Protein AF-A0A8S2XUZ3-F1 (afdb_monomer)

Secondary structure (DSSP, 8-state):
-HHHHHTTPPPPPGGGTTS-HHHHHHHHHTT---TTTT-HHHHHHHHHHHHHHHHHHHTT-

Radius of gyration: 12.43 Å; Cα contacts (8 Å, |Δi|>4): 29; chains: 1; bounding box: 27×28×26 Å

Organism: NCBI:txid392030

Sequence (61 aa):
MARFVAEGKRIPRRGEIGLQSEEIVQFEELGYVMSGSRHRRMEAVRLRKENQIYSADEKRA

Foldseek 3Di:
DLVCVVVVADDADPQCVVPDSVVVVVCVVVVHDDPQPPPPVSVVVVVVVVVVVVVVVVVVD

InterPro domains:
  IPR009269 NF-kappa-B-activating protein, C-terminal [PF06047] (1-61)
  IPR040466 NF-kappa-B-activating protein [PTHR13087] (1-61)

Mean predicted aligned error: 6.62 Å

pLDDT: mean 78.54, std 9.85, range [53.72, 91.5]

Structure (mmCIF, N/CA/C/O backbone):
data_AF-A0A8S2XUZ3-F1
#
_entry.id   AF-A0A8S2XUZ3-F1
#
loop_
_atom_site.group_PDB
_atom_site.id
_atom_site.type_symbol
_atom_site.label_atom_id
_atom_site.label_alt_id
_atom_site.label_comp_id
_atom_site.label_asym_id
_atom_site.label_entity_id
_atom_site.label_seq_id
_atom_site.pdbx_PDB_ins_code
_atom_site.Cartn_x
_atom_site.Cartn_y
_atom_site.Cartn_z
_atom_site.occupancy
_atom_site.B_iso_or_equiv
_atom_site.auth_seq_id
_atom_site.auth_comp_id
_atom_site.auth_asym_id
_atom_site.auth_atom_id
_atom_site.pdbx_PDB_model_num
ATOM 1 N N . MET A 1 1 ? 12.192 -9.919 -0.819 1.00 57.72 1 MET A N 1
ATOM 2 C CA . MET A 1 1 ? 11.140 -9.601 -1.812 1.00 57.72 1 MET A CA 1
ATOM 3 C C . MET A 1 1 ? 10.792 -10.785 -2.706 1.00 57.72 1 MET A C 1
ATOM 5 O O . MET A 1 1 ? 9.617 -11.104 -2.741 1.00 57.72 1 MET A O 1
ATOM 9 N N . ALA A 1 2 ? 11.759 -11.470 -3.335 1.00 57.72 2 ALA A N 1
ATOM 10 C CA . ALA A 1 2 ? 11.506 -12.596 -4.257 1.00 57.72 2 ALA A CA 1
ATOM 11 C C . ALA A 1 2 ? 10.564 -13.693 -3.709 1.00 57.72 2 ALA A C 1
ATOM 13 O O . ALA A 1 2 ? 9.753 -14.239 -4.444 1.00 57.72 2 ALA A O 1
ATOM 14 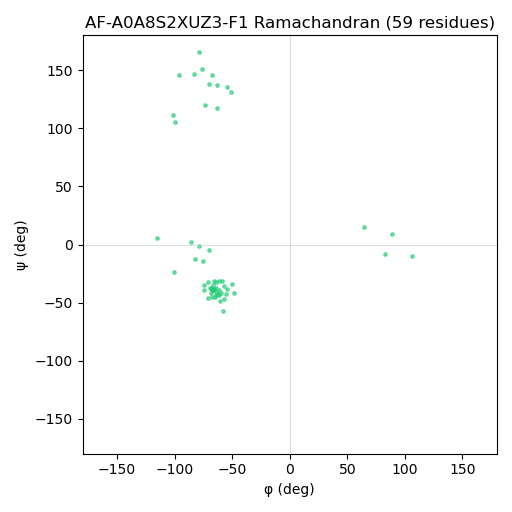N N . ARG A 1 3 ? 10.603 -13.965 -2.396 1.00 61.00 3 ARG A N 1
ATOM 15 C CA . ARG A 1 3 ? 9.700 -14.931 -1.752 1.00 61.00 3 ARG A CA 1
ATOM 16 C C . ARG A 1 3 ? 8.225 -14.499 -1.763 1.00 61.00 3 ARG A C 1
ATOM 18 O O . ARG A 1 3 ? 7.363 -15.330 -1.993 1.00 61.00 3 ARG A O 1
ATOM 25 N N . PHE A 1 4 ? 7.935 -13.210 -1.567 1.00 63.28 4 PHE A N 1
ATOM 26 C CA . PHE A 1 4 ? 6.557 -12.699 -1.595 1.00 63.28 4 PHE A CA 1
ATOM 27 C C . PHE A 1 4 ? 5.978 -12.739 -3.010 1.00 63.28 4 PHE A C 1
ATOM 29 O O . PHE A 1 4 ? 4.819 -13.090 -3.180 1.00 63.28 4 PHE A O 1
ATOM 36 N N . VAL A 1 5 ? 6.806 -12.445 -4.018 1.00 65.19 5 VAL A N 1
ATOM 37 C CA . VAL A 1 5 ? 6.406 -12.496 -5.431 1.00 65.19 5 VAL A CA 1
ATOM 38 C C . VAL A 1 5 ? 6.140 -13.937 -5.868 1.00 65.19 5 VAL A C 1
ATOM 40 O O . VAL A 1 5 ? 5.098 -14.204 -6.458 1.00 65.19 5 VAL A O 1
ATOM 43 N N . ALA A 1 6 ? 7.018 -14.877 -5.503 1.00 66.00 6 ALA A N 1
ATOM 44 C CA . ALA A 1 6 ? 6.831 -16.301 -5.790 1.00 66.00 6 ALA A CA 1
ATOM 45 C C . ALA A 1 6 ? 5.606 -16.909 -5.079 1.00 66.00 6 ALA A C 1
ATOM 47 O O . ALA A 1 6 ? 4.959 -17.798 -5.621 1.00 66.00 6 ALA A O 1
ATOM 48 N N . GLU A 1 7 ? 5.270 -16.420 -3.882 1.00 69.81 7 GLU A N 1
ATOM 49 C CA . GLU A 1 7 ? 4.092 -16.854 -3.117 1.00 69.81 7 GLU A CA 1
ATOM 50 C C . GLU A 1 7 ? 2.803 -16.098 -3.513 1.00 69.81 7 GLU A C 1
ATOM 52 O O . GLU A 1 7 ? 1.759 -16.318 -2.903 1.00 69.81 7 GLU A O 1
ATOM 57 N N . GLY A 1 8 ? 2.851 -15.194 -4.504 1.00 68.38 8 GLY A N 1
ATOM 58 C CA . GLY A 1 8 ? 1.700 -14.380 -4.926 1.00 68.38 8 GLY A CA 1
ATOM 59 C C . GLY A 1 8 ? 1.198 -13.412 -3.848 1.00 68.38 8 GLY A C 1
ATOM 60 O O . GLY A 1 8 ? 0.088 -12.886 -3.934 1.00 68.38 8 GLY A O 1
ATOM 61 N N . LYS A 1 9 ? 2.004 -13.181 -2.810 1.00 73.81 9 LYS A N 1
ATOM 62 C CA . LYS A 1 9 ? 1.662 -12.328 -1.679 1.00 73.81 9 LYS A CA 1
ATOM 63 C C . LYS A 1 9 ? 1.940 -10.872 -2.013 1.00 73.81 9 LYS A C 1
ATOM 65 O O . LYS A 1 9 ? 2.912 -10.527 -2.686 1.00 73.81 9 LYS A O 1
ATOM 70 N N . ARG A 1 10 ? 1.104 -9.997 -1.457 1.00 74.06 10 ARG A N 1
ATOM 71 C CA . ARG A 1 10 ? 1.290 -8.547 -1.516 1.00 74.06 10 ARG A CA 1
ATOM 72 C C . ARG A 1 10 ? 2.703 -8.165 -1.072 1.00 74.06 10 ARG A C 1
ATOM 74 O O . ARG A 1 10 ? 3.135 -8.558 0.014 1.00 74.06 10 ARG A O 1
ATOM 81 N N . ILE A 1 11 ? 3.373 -7.334 -1.869 1.00 77.88 11 ILE A N 1
ATOM 82 C CA . ILE A 1 11 ? 4.681 -6.768 -1.532 1.00 77.88 11 ILE A CA 1
ATOM 83 C C . ILE A 1 11 ? 4.492 -5.679 -0.454 1.00 77.88 11 ILE A C 1
ATOM 85 O O . ILE A 1 11 ? 3.806 -4.687 -0.719 1.00 77.88 11 ILE A O 1
ATOM 89 N N . PRO A 1 12 ? 5.099 -5.810 0.743 1.00 76.50 12 PRO A N 1
ATOM 90 C CA . PRO A 1 12 ? 4.959 -4.808 1.799 1.00 76.50 12 PRO A CA 1
ATOM 91 C C . PRO A 1 12 ? 5.540 -3.447 1.395 1.00 76.50 12 PRO A C 1
ATOM 93 O O . PRO A 1 12 ? 6.641 -3.352 0.839 1.00 76.50 12 PRO A O 1
ATOM 96 N N . ARG A 1 13 ? 4.825 -2.364 1.709 1.00 81.00 13 ARG A N 1
ATOM 97 C CA . ARG A 1 13 ? 5.308 -0.985 1.544 1.00 81.00 13 ARG A CA 1
ATOM 98 C C . ARG A 1 13 ? 6.245 -0.600 2.685 1.00 81.00 13 ARG A C 1
ATOM 100 O O . ARG A 1 13 ? 6.263 -1.213 3.743 1.00 81.00 13 ARG A O 1
ATOM 107 N N . ARG A 1 14 ? 6.985 0.503 2.521 1.00 80.56 14 ARG A N 1
ATOM 108 C CA . ARG A 1 14 ? 7.928 0.998 3.546 1.00 80.56 14 ARG A CA 1
ATOM 109 C C . ARG A 1 14 ? 7.284 1.218 4.925 1.00 80.56 14 ARG A C 1
ATOM 111 O O . ARG A 1 14 ? 7.925 0.941 5.927 1.00 80.56 14 ARG A O 1
ATO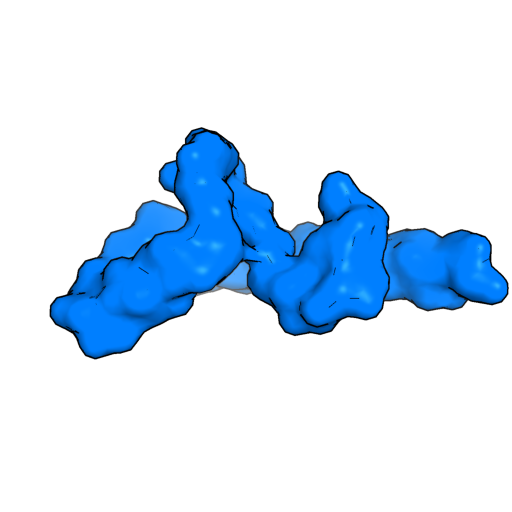M 118 N N . GLY A 1 15 ? 6.045 1.712 4.972 1.00 76.44 15 GLY A N 1
ATOM 119 C CA . GLY A 1 15 ? 5.294 1.898 6.224 1.00 76.44 15 GLY A CA 1
ATOM 120 C C . GLY A 1 15 ? 4.678 0.615 6.790 1.00 76.44 15 GLY A C 1
ATOM 121 O O . GLY A 1 15 ? 4.034 0.666 7.825 1.00 76.44 15 GLY A O 1
ATOM 122 N N . GLU A 1 16 ? 4.857 -0.507 6.098 1.00 82.69 16 GLU A N 1
ATOM 123 C CA . GLU A 1 16 ? 4.331 -1.831 6.440 1.00 82.69 16 GLU A CA 1
ATOM 124 C C . GLU A 1 16 ? 5.470 -2.812 6.747 1.00 82.69 16 GLU A C 1
ATOM 126 O O . GLU A 1 16 ? 5.238 -4.000 6.944 1.00 82.69 16 GLU A O 1
ATOM 131 N N . ILE A 1 17 ? 6.720 -2.329 6.772 1.00 79.75 17 ILE A N 1
ATOM 132 C CA . ILE A 1 17 ? 7.880 -3.136 7.149 1.00 79.75 17 ILE A CA 1
ATOM 133 C C . ILE A 1 17 ? 7.699 -3.553 8.609 1.00 79.75 17 ILE A C 1
ATOM 135 O O . ILE A 1 17 ? 7.671 -2.704 9.496 1.00 79.75 17 ILE A O 1
ATOM 139 N N . GLY A 1 18 ? 7.593 -4.861 8.836 1.00 82.12 18 GLY A N 1
ATOM 140 C CA . GLY A 1 18 ? 7.340 -5.445 10.154 1.00 82.12 18 GLY A CA 1
ATOM 141 C C . GLY A 1 18 ? 5.920 -5.983 10.340 1.00 82.12 18 GLY A C 1
ATOM 142 O O . GLY A 1 18 ? 5.698 -6.690 11.314 1.00 82.12 18 GLY A O 1
ATOM 143 N N . LEU A 1 19 ? 5.002 -5.711 9.406 1.00 83.94 19 LEU A N 1
ATOM 144 C CA . LEU A 1 19 ? 3.692 -6.362 9.332 1.00 83.94 19 LEU A CA 1
ATOM 145 C C . LEU A 1 19 ? 3.737 -7.533 8.348 1.00 83.94 19 LEU A C 1
ATOM 147 O O . LEU A 1 19 ? 4.425 -7.472 7.322 1.00 83.94 19 LEU A O 1
ATOM 151 N N . GLN A 1 20 ? 2.985 -8.587 8.646 1.00 85.12 20 GLN A N 1
ATOM 152 C CA . GLN A 1 20 ? 2.752 -9.682 7.713 1.00 85.12 20 GLN A CA 1
ATOM 153 C C . GLN A 1 20 ? 1.743 -9.264 6.640 1.00 85.12 20 GLN A C 1
ATOM 155 O O . GLN A 1 20 ? 0.859 -8.435 6.868 1.00 85.12 20 GLN A O 1
ATOM 160 N N . SER A 1 21 ? 1.862 -9.849 5.447 1.00 81.50 21 SER A N 1
ATOM 161 C CA . SER A 1 21 ? 0.969 -9.546 4.323 1.00 81.50 21 SER A CA 1
ATOM 162 C C . SER A 1 21 ? -0.500 -9.801 4.676 1.00 81.50 21 SER A C 1
ATOM 164 O O . SER A 1 21 ? -1.368 -9.045 4.248 1.00 81.50 21 SER A O 1
ATOM 166 N N . GLU A 1 22 ? -0.769 -10.828 5.481 1.00 84.50 22 GLU A N 1
ATOM 167 C CA . GLU A 1 22 ? -2.105 -11.200 5.942 1.00 84.50 22 GLU A CA 1
ATOM 168 C C . GLU A 1 22 ? -2.700 -10.147 6.894 1.00 84.50 22 GLU A C 1
ATOM 170 O O . GLU A 1 22 ? -3.876 -9.810 6.780 1.00 84.50 22 GLU A O 1
ATOM 175 N N . GLU A 1 23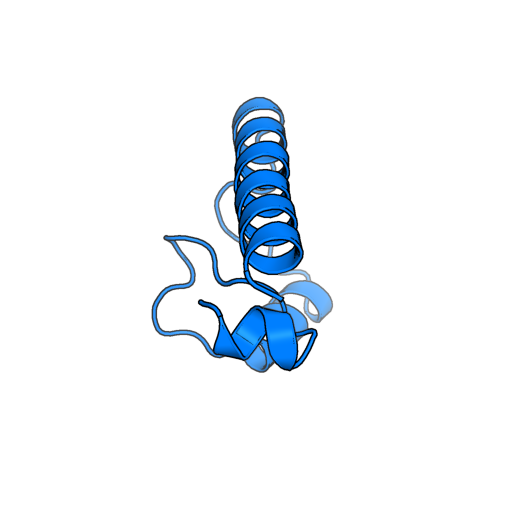 ? -1.88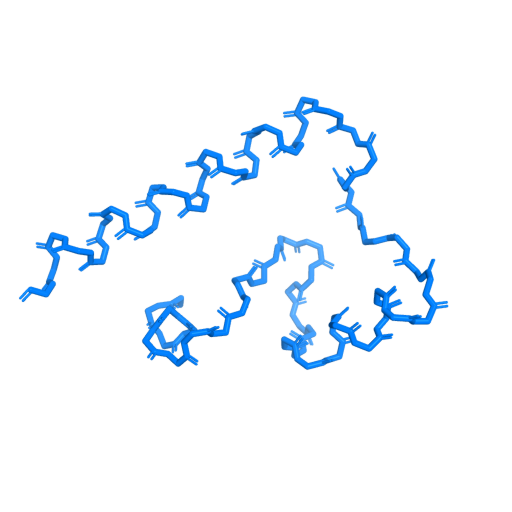5 -9.563 7.776 1.00 87.19 23 GLU A N 1
ATOM 176 C CA . GLU A 1 23 ? -2.315 -8.501 8.698 1.00 87.19 23 GLU A CA 1
ATOM 177 C C . GLU A 1 23 ? -2.693 -7.226 7.936 1.00 87.19 23 GLU A C 1
ATOM 179 O O . GLU A 1 23 ? -3.686 -6.575 8.248 1.00 87.19 23 GLU A O 1
ATOM 184 N N . ILE A 1 24 ? -1.940 -6.887 6.885 1.00 84.88 24 ILE A N 1
ATOM 185 C CA . ILE A 1 24 ? -2.222 -5.717 6.041 1.00 84.88 24 ILE A CA 1
ATOM 186 C C . ILE A 1 24 ? -3.582 -5.856 5.346 1.00 84.88 24 ILE A C 1
ATOM 188 O O . ILE A 1 24 ? -4.335 -4.886 5.284 1.00 84.88 24 ILE A O 1
ATOM 192 N N . VAL A 1 25 ? -3.899 -7.049 4.831 1.00 85.31 25 VAL A N 1
ATOM 193 C CA . VAL A 1 25 ? -5.198 -7.320 4.194 1.00 85.31 25 VAL A CA 1
ATOM 194 C C . VAL A 1 25 ? -6.326 -7.204 5.217 1.00 85.31 25 VAL A C 1
ATOM 196 O O . VAL A 1 25 ? -7.301 -6.509 4.952 1.00 85.31 25 VAL A O 1
ATOM 199 N N . GLN A 1 26 ? -6.154 -7.778 6.412 1.00 90.06 26 GLN A N 1
ATOM 200 C CA . GLN A 1 26 ? -7.139 -7.657 7.492 1.00 90.06 26 GLN A CA 1
ATOM 201 C C . GLN A 1 26 ? -7.382 -6.197 7.892 1.00 90.06 26 GLN A C 1
ATOM 203 O O . GLN A 1 26 ? -8.524 -5.788 8.083 1.00 90.06 26 GLN A O 1
ATOM 208 N N . PHE A 1 27 ? -6.332 -5.377 7.986 1.00 88.50 27 PHE A N 1
ATOM 209 C CA . PHE A 1 27 ? -6.498 -3.955 8.283 1.00 88.50 27 PHE A CA 1
ATOM 210 C C . PHE A 1 27 ? -7.266 -3.219 7.180 1.00 88.50 27 PHE A C 1
ATOM 212 O O . PHE A 1 27 ? -8.135 -2.405 7.491 1.00 88.50 27 PHE A O 1
ATOM 219 N N . GLU A 1 28 ? -7.002 -3.512 5.908 1.00 85.25 28 GLU A N 1
ATOM 220 C CA . GLU A 1 28 ? -7.755 -2.912 4.800 1.00 85.25 28 GLU A CA 1
ATOM 221 C C . GLU A 1 28 ? -9.225 -3.370 4.774 1.00 85.25 28 GLU A C 1
ATOM 223 O O . GLU A 1 28 ? -10.104 -2.538 4.547 1.00 85.25 28 GLU A O 1
ATOM 228 N N . GLU A 1 29 ? -9.515 -4.638 5.087 1.00 88.81 29 GLU A N 1
ATOM 229 C CA . GLU A 1 29 ? -10.884 -5.169 5.223 1.00 88.81 29 GLU A CA 1
ATOM 230 C C . GLU A 1 29 ? -11.658 -4.516 6.375 1.00 88.81 29 GLU A C 1
ATOM 232 O O . GLU A 1 29 ? -12.841 -4.203 6.239 1.00 88.81 29 GLU A O 1
ATOM 237 N N . LEU A 1 30 ? -10.979 -4.235 7.489 1.00 91.50 30 LEU A N 1
ATOM 238 C CA . LEU A 1 30 ? -11.533 -3.489 8.623 1.00 91.50 30 LEU A CA 1
ATOM 239 C C . LEU A 1 30 ? -11.751 -1.994 8.311 1.00 91.50 30 LEU A C 1
ATOM 241 O O . LEU A 1 30 ? -12.296 -1.263 9.139 1.00 91.50 30 LEU A O 1
ATOM 245 N N . GLY A 1 31 ? -11.341 -1.524 7.129 1.00 88.56 31 GLY A N 1
ATOM 246 C CA . GLY A 1 31 ? -11.506 -0.143 6.681 1.00 88.56 31 GLY A CA 1
ATOM 247 C C . GLY A 1 31 ? -10.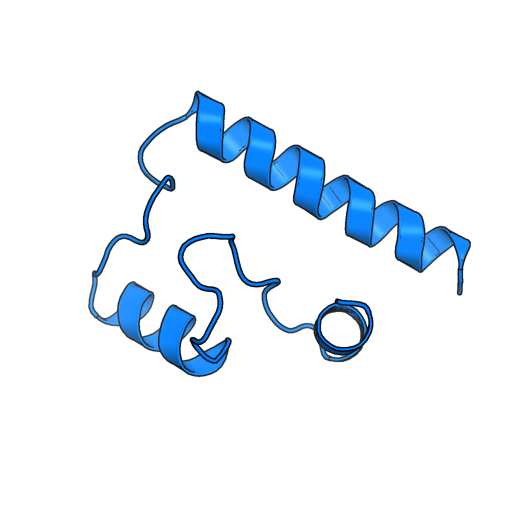354 0.787 7.06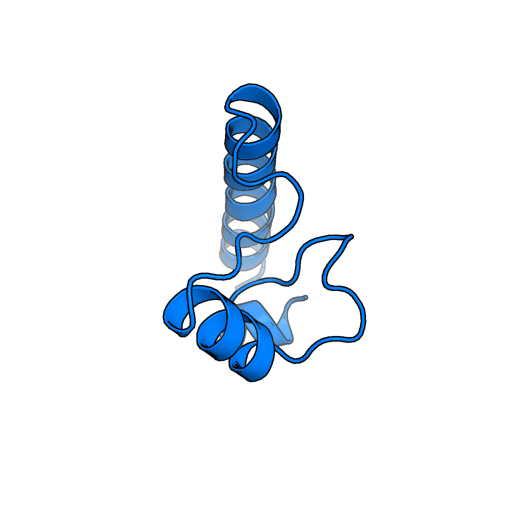6 1.00 88.56 31 GLY A C 1
ATOM 248 O O . GLY A 1 31 ? -10.453 2.004 6.862 1.00 88.56 31 GLY A O 1
ATOM 249 N N . TYR A 1 32 ? -9.245 0.255 7.593 1.00 88.06 32 TYR A N 1
ATOM 250 C CA . TYR A 1 32 ? -8.039 1.051 7.787 1.00 88.06 32 TYR A CA 1
ATOM 251 C C . TYR A 1 32 ? -7.410 1.394 6.440 1.00 88.06 32 TYR A C 1
ATOM 253 O O . TYR A 1 32 ? -7.288 0.585 5.524 1.00 88.06 32 TYR A O 1
ATOM 261 N N . VAL A 1 33 ? -6.964 2.640 6.333 1.00 84.25 33 VAL A N 1
ATOM 262 C CA . VAL A 1 33 ? -6.283 3.136 5.146 1.00 84.25 33 VAL A CA 1
ATOM 263 C C . VAL A 1 33 ? -4.795 3.164 5.420 1.00 84.25 33 VAL A C 1
ATOM 265 O O . VAL A 1 33 ? -4.294 3.986 6.186 1.00 84.25 33 VAL A O 1
ATOM 268 N N . MET A 1 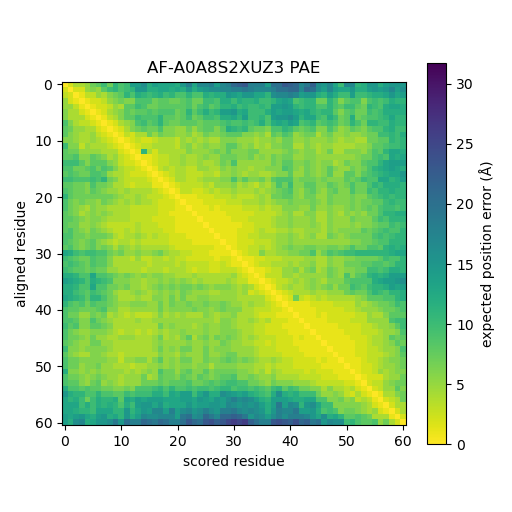34 ? -4.074 2.293 4.735 1.00 85.00 34 MET A N 1
ATOM 269 C CA . MET A 1 34 ? -2.630 2.205 4.871 1.00 85.00 34 MET A CA 1
ATOM 270 C C . MET A 1 34 ? -1.923 3.454 4.332 1.00 85.00 34 MET A C 1
ATOM 272 O O . MET A 1 34 ? -2.332 4.049 3.329 1.00 85.00 34 MET A O 1
ATOM 276 N N . SER A 1 35 ? -0.816 3.836 4.966 1.00 82.25 35 SER A N 1
ATOM 277 C CA . SER A 1 35 ? -0.104 5.080 4.655 1.00 82.25 35 SER A CA 1
ATOM 278 C C . SER A 1 35 ? 0.275 5.205 3.168 1.00 82.25 35 SER A C 1
ATOM 280 O O . SER A 1 35 ? 0.739 4.260 2.524 1.00 82.25 35 SER A O 1
ATOM 282 N N . GLY A 1 36 ? 0.046 6.395 2.604 1.00 78.06 36 GLY A N 1
ATOM 283 C CA . GLY A 1 36 ? 0.376 6.730 1.215 1.00 78.06 36 GLY A CA 1
ATOM 284 C C . GLY A 1 36 ? -0.643 6.294 0.155 1.00 78.06 36 GLY A C 1
ATOM 285 O O . GLY A 1 36 ? -0.510 6.725 -0.988 1.00 78.06 36 GLY A O 1
ATOM 286 N N . SER A 1 37 ? -1.674 5.515 0.505 1.00 79.44 37 SER A N 1
ATOM 287 C CA . SER A 1 37 ? -2.705 5.066 -0.454 1.00 79.44 37 SER A CA 1
ATOM 288 C C . SER A 1 37 ? -3.650 6.184 -0.919 1.00 79.44 37 SER A C 1
ATOM 290 O O . SER A 1 37 ? -4.044 6.204 -2.074 1.00 79.44 37 SER A O 1
ATOM 292 N N . ARG A 1 38 ? -3.952 7.189 -0.083 1.00 84.56 38 ARG A N 1
ATOM 293 C CA . ARG A 1 38 ? -4.834 8.318 -0.474 1.00 84.56 38 ARG A CA 1
ATOM 294 C C . ARG A 1 38 ? -4.185 9.347 -1.401 1.00 84.56 38 ARG A C 1
ATOM 296 O O . ARG A 1 38 ? -4.874 10.204 -1.952 1.00 84.56 38 ARG A O 1
ATOM 303 N N . HIS A 1 39 ? -2.863 9.327 -1.555 1.00 90.19 39 HIS A N 1
ATOM 304 C CA . HIS A 1 39 ? -2.158 10.345 -2.326 1.00 90.19 39 HIS A CA 1
ATOM 305 C C . HIS A 1 39 ? -1.840 9.834 -3.731 1.00 90.19 39 HIS A C 1
ATOM 307 O O . HIS A 1 39 ? -0.888 9.081 -3.924 1.00 90.19 39 HIS A O 1
ATOM 313 N N . ARG A 1 40 ? -2.590 10.318 -4.730 1.00 87.25 40 ARG A N 1
ATOM 314 C CA . ARG A 1 40 ? -2.513 9.859 -6.132 1.00 87.25 40 ARG A CA 1
ATOM 315 C C . ARG A 1 40 ? -1.090 9.786 -6.698 1.00 87.25 40 ARG A C 1
ATOM 317 O O . ARG A 1 40 ? -0.745 8.830 -7.382 1.00 87.25 40 ARG A O 1
ATOM 324 N N . ARG A 1 41 ? -0.236 10.779 -6.407 1.00 88.19 41 ARG A N 1
ATOM 325 C CA . ARG A 1 41 ? 1.163 10.778 -6.879 1.00 88.19 41 ARG A CA 1
ATOM 326 C C . ARG A 1 41 ? 1.995 9.682 -6.214 1.00 88.19 41 ARG A C 1
ATOM 328 O O . ARG A 1 41 ? 2.786 9.032 -6.887 1.00 88.19 41 ARG A O 1
ATOM 335 N N . MET A 1 42 ? 1.820 9.473 -4.908 1.00 85.44 42 MET A N 1
ATOM 336 C CA . MET A 1 42 ? 2.515 8.401 -4.188 1.00 85.44 42 MET A CA 1
ATOM 337 C C . MET A 1 42 ? 2.028 7.027 -4.643 1.00 85.44 42 MET A C 1
ATOM 339 O O . MET A 1 42 ? 2.846 6.132 -4.836 1.00 85.44 42 MET A O 1
ATOM 343 N N . GLU A 1 43 ? 0.729 6.879 -4.886 1.00 84.12 43 GLU A N 1
ATOM 344 C CA . GLU A 1 43 ? 0.157 5.642 -5.401 1.00 84.12 43 GLU A CA 1
ATOM 345 C C . GLU A 1 43 ? 0.659 5.303 -6.812 1.00 84.12 43 GLU A C 1
ATOM 347 O O . GLU A 1 43 ? 1.074 4.174 -7.058 1.00 84.12 43 GLU A O 1
ATOM 352 N N . ALA A 1 44 ? 0.734 6.279 -7.719 1.00 86.56 44 ALA A N 1
ATOM 353 C CA . ALA A 1 44 ? 1.305 6.060 -9.049 1.00 86.56 44 ALA A CA 1
ATOM 354 C C . ALA A 1 44 ? 2.786 5.635 -8.987 1.00 86.56 44 ALA A C 1
ATOM 356 O O . ALA A 1 44 ? 3.228 4.762 -9.736 1.00 86.56 44 ALA A O 1
ATOM 357 N N . VAL A 1 45 ? 3.565 6.225 -8.070 1.00 86.88 45 VAL A N 1
ATOM 358 C CA . VAL A 1 45 ? 4.963 5.827 -7.835 1.00 86.88 45 VAL A CA 1
ATOM 359 C C . VAL A 1 45 ? 5.046 4.423 -7.234 1.00 86.88 45 VAL A C 1
ATOM 361 O O . VAL A 1 45 ? 5.937 3.665 -7.616 1.00 86.88 45 VAL A O 1
ATOM 364 N N . ARG A 1 46 ? 4.124 4.058 -6.333 1.00 84.44 46 ARG A N 1
ATOM 365 C CA . ARG A 1 46 ? 4.011 2.702 -5.778 1.00 84.44 46 ARG A CA 1
ATOM 366 C C . ARG A 1 46 ? 3.804 1.687 -6.894 1.00 84.44 46 ARG A C 1
ATOM 368 O O . ARG A 1 46 ? 4.651 0.817 -7.043 1.00 84.44 46 ARG A O 1
ATOM 375 N N . LEU A 1 47 ? 2.756 1.855 -7.702 1.00 84.94 47 LEU A N 1
ATOM 376 C CA . LEU A 1 47 ? 2.430 0.941 -8.802 1.00 84.94 47 LEU A CA 1
ATOM 377 C C . LEU A 1 47 ? 3.610 0.782 -9.767 1.00 84.94 47 LEU A C 1
ATOM 379 O O . LEU A 1 47 ? 3.964 -0.327 -10.151 1.00 84.94 47 LEU A O 1
ATOM 383 N N . ARG A 1 48 ? 4.296 1.884 -10.099 1.00 87.56 48 ARG A N 1
ATOM 384 C CA . ARG A 1 48 ? 5.492 1.834 -10.951 1.00 87.56 48 ARG A CA 1
ATOM 385 C C . ARG A 1 48 ? 6.622 1.007 -10.328 1.00 87.56 48 ARG A C 1
ATOM 387 O O . ARG A 1 48 ? 7.266 0.247 -11.042 1.00 87.56 48 ARG A O 1
ATOM 394 N N . LYS A 1 49 ? 6.889 1.169 -9.029 1.00 84.38 49 LYS A N 1
ATOM 395 C CA . LYS A 1 49 ? 7.923 0.397 -8.320 1.00 84.38 49 LYS A CA 1
ATOM 396 C C . LYS A 1 49 ? 7.548 -1.077 -8.184 1.00 84.38 49 LYS A C 1
ATOM 398 O O . LYS A 1 49 ? 8.421 -1.922 -8.317 1.00 84.38 49 LYS A O 1
ATOM 403 N N . GLU A 1 50 ? 6.274 -1.372 -7.957 1.00 80.88 50 GLU A N 1
ATOM 404 C CA . GLU A 1 50 ? 5.745 -2.739 -7.912 1.00 80.88 50 GLU A CA 1
ATOM 405 C C . GLU A 1 50 ? 5.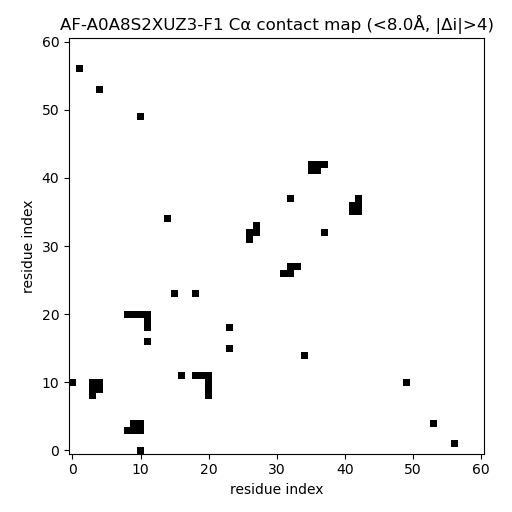965 -3.439 -9.262 1.00 80.88 50 GLU A C 1
ATOM 407 O O . GLU A 1 50 ? 6.602 -4.487 -9.323 1.00 80.88 50 GLU A O 1
ATOM 412 N N . ASN A 1 51 ? 5.599 -2.775 -10.363 1.00 82.75 51 ASN A N 1
ATOM 413 C CA . ASN A 1 51 ? 5.811 -3.274 -11.726 1.00 82.75 51 ASN A CA 1
ATOM 414 C C . ASN A 1 51 ? 7.293 -3.490 -12.077 1.00 82.75 51 ASN A C 1
ATOM 416 O O . ASN A 1 51 ? 7.616 -4.389 -12.849 1.00 82.75 51 ASN A O 1
ATOM 420 N N . GLN A 1 52 ? 8.212 -2.693 -11.519 1.00 82.31 52 GLN A N 1
ATOM 421 C CA . GLN A 1 52 ? 9.652 -2.910 -11.709 1.00 82.31 52 GLN A CA 1
ATOM 422 C C . GLN A 1 52 ? 10.137 -4.204 -11.054 1.00 82.31 52 GLN A C 1
ATOM 424 O O . GLN A 1 52 ? 11.035 -4.844 -11.591 1.00 82.31 52 GLN A O 1
ATOM 429 N N . ILE A 1 53 ? 9.558 -4.584 -9.914 1.00 77.75 53 ILE A N 1
ATOM 430 C CA . ILE A 1 53 ? 9.906 -5.831 -9.228 1.00 77.75 53 ILE A CA 1
ATOM 431 C C . ILE A 1 53 ? 9.370 -7.017 -10.029 1.00 77.75 53 ILE A C 1
ATOM 433 O O . ILE A 1 53 ? 10.141 -7.926 -10.314 1.00 77.75 53 ILE A O 1
ATOM 437 N N . TYR A 1 54 ? 8.112 -6.956 -10.482 1.00 73.50 54 TYR A N 1
ATOM 438 C CA . TYR A 1 54 ? 7.539 -7.993 -11.347 1.00 73.50 54 TYR A CA 1
ATOM 439 C C . TYR A 1 54 ? 8.361 -8.192 -12.627 1.00 73.50 54 TYR A C 1
ATOM 441 O O . TYR A 1 54 ? 8.752 -9.311 -12.936 1.00 73.50 54 TYR A O 1
ATOM 449 N N . SER A 1 55 ? 8.730 -7.106 -13.314 1.00 74.75 55 SER A N 1
ATOM 450 C CA . SER A 1 55 ? 9.566 -7.185 -14.521 1.00 74.75 55 SER A CA 1
ATOM 451 C C . SER A 1 55 ? 10.992 -7.688 -14.246 1.00 74.75 55 SER A C 1
ATOM 453 O O . SER A 1 55 ? 11.609 -8.310 -15.112 1.00 74.75 55 SER A O 1
ATOM 455 N N . ALA A 1 56 ? 11.549 -7.407 -13.065 1.00 71.81 56 ALA A N 1
ATOM 456 C CA . ALA A 1 56 ? 12.866 -7.904 -12.677 1.00 71.81 56 ALA A CA 1
ATOM 457 C C . ALA A 1 56 ? 12.847 -9.398 -12.323 1.00 71.81 56 ALA A C 1
ATOM 459 O O . ALA A 1 56 ? 13.824 -10.087 -12.614 1.00 71.81 56 ALA A O 1
ATOM 460 N N . ASP A 1 57 ? 11.763 -9.887 -11.720 1.00 65.75 57 ASP A N 1
ATOM 461 C CA . ASP A 1 57 ? 11.589 -11.307 -11.412 1.00 65.75 57 ASP A CA 1
ATOM 462 C C . ASP A 1 57 ? 11.266 -12.116 -12.684 1.00 65.75 57 ASP A C 1
ATOM 464 O O . ASP A 1 57 ? 11.877 -13.160 -12.886 1.00 65.75 57 ASP A O 1
ATOM 468 N N . GLU A 1 58 ? 10.446 -11.598 -13.611 1.00 60.66 58 GLU A N 1
ATOM 469 C CA . GLU A 1 58 ? 10.211 -12.218 -14.934 1.00 60.66 58 GLU A CA 1
ATOM 470 C C . GLU A 1 58 ? 11.489 -12.373 -15.771 1.00 60.66 58 GLU A C 1
ATOM 472 O O . GLU A 1 58 ? 11.599 -13.303 -16.557 1.00 60.66 58 GLU A O 1
ATOM 477 N N . LYS A 1 59 ? 12.462 -11.466 -15.619 1.00 59.59 59 LYS A N 1
ATOM 478 C CA . LYS A 1 59 ? 13.768 -11.561 -16.298 1.00 59.59 59 LYS A CA 1
ATOM 479 C C . LYS A 1 59 ? 14.767 -12.486 -15.600 1.00 59.59 59 LYS A C 1
ATOM 481 O O . LYS A 1 59 ? 15.842 -12.722 -16.151 1.00 59.59 59 LYS A O 1
ATOM 486 N N . ARG A 1 60 ? 14.488 -12.895 -14.360 1.00 56.88 60 ARG A N 1
ATOM 487 C CA . ARG A 1 60 ? 15.351 -13.778 -13.557 1.00 56.88 60 ARG A CA 1
ATOM 488 C C . ARG A 1 60 ? 14.873 -15.227 -13.547 1.00 56.88 60 ARG A C 1
ATOM 490 O O . ARG A 1 60 ? 15.699 -16.089 -13.256 1.00 56.88 60 ARG A O 1
ATOM 497 N N . ALA A 1 61 ? 13.585 -15.462 -13.798 1.00 53.72 61 ALA A N 1
ATOM 498 C CA . ALA A 1 61 ? 13.038 -16.772 -14.144 1.00 53.72 61 ALA A CA 1
ATOM 499 C C . ALA A 1 61 ? 13.465 -17.176 -15.564 1.00 53.72 61 ALA A C 1
ATOM 501 O O . ALA A 1 61 ? 13.681 -18.390 -15.769 1.00 53.72 61 ALA A O 1
#

Solvent-accessible surface area (backbone atoms only — not comparable to full-atom values): 3827 Å² total; per-residue (Å²): 110,72,67,35,60,75,68,72,43,70,79,76,50,85,95,38,72,90,60,55,61,69,58,55,51,52,40,47,74,74,66,49,81,62,89,58,64,89,39,68,71,54,37,55,51,46,55,54,5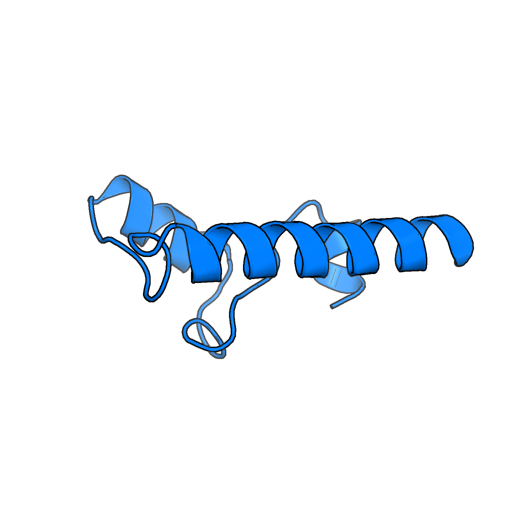4,52,51,52,51,53,55,53,50,66,74,70,109